Protein AF-A0A442XSM6-F1 (afdb_monomer_lite)

Foldseek 3Di:
DDDVVVVVVVVVVVVVVVPPDPVVVVPCDPVLVVVLVVLVVVLVVLVVQLVVLVVQLVVLQVQLVCCCPVVVHNVSSVVSVVVSVVSVVSNVVSVVSSVVRDHNVVVNVVVVVDVVCPDPDDDDDPDDPPDDDDDDDDDDDDDDDDDDD

Sequence (149 aa):
MSAGVKTKALAAFVRQCLDPLPDAVLIDTHHNQLMRQARRLPWRKADAVTSLARAETAYWQEKSIHAMYVLEDEDKSSAYSDKRMISVDRSRQAVADQIRVPAPDLMAVQMEARIRKGPISADRRGRSRQDHCGGRGVSCSASDHEATS

Structure (mmCIF, N/CA/C/O backbone):
data_AF-A0A442XSM6-F1
#
_entry.id   AF-A0A442XSM6-F1
#
loop_
_atom_site.group_PDB
_atom_site.id
_atom_site.type_symbol
_atom_site.label_atom_id
_atom_site.label_alt_id
_atom_site.label_comp_id
_atom_site.label_asym_id
_atom_site.label_entity_id
_atom_site.label_seq_id
_atom_site.pdbx_PDB_ins_code
_atom_site.Cartn_x
_atom_site.Cartn_y
_atom_site.Cartn_z
_atom_site.occupancy
_atom_site.B_iso_or_equiv
_atom_site.auth_seq_id
_atom_site.auth_comp_id
_atom_site.auth_asym_id
_atom_site.auth_atom_id
_atom_site.pdbx_PDB_model_num
ATOM 1 N N . MET A 1 1 ? -3.680 -20.245 61.392 1.00 48.59 1 MET A N 1
ATOM 2 C CA . MET A 1 1 ? -4.568 -20.440 60.223 1.00 48.59 1 MET A CA 1
ATOM 3 C C . MET A 1 1 ? -3.696 -20.735 59.009 1.00 48.59 1 MET A C 1
ATOM 5 O O . MET A 1 1 ? -3.129 -19.823 58.422 1.00 48.59 1 MET A O 1
ATOM 9 N N . SER A 1 2 ? -3.418 -22.019 58.770 1.00 50.03 2 SER A N 1
ATOM 10 C CA . SER A 1 2 ? -2.245 -22.486 58.019 1.00 50.03 2 SER A CA 1
ATOM 11 C C . SER A 1 2 ? -2.594 -22.951 56.601 1.00 50.03 2 SER A C 1
ATOM 13 O O . SER A 1 2 ? -3.729 -23.337 56.341 1.00 50.03 2 SER A O 1
ATOM 15 N N . ALA A 1 3 ? -1.600 -22.856 55.708 1.00 58.31 3 ALA A N 1
ATOM 16 C CA . ALA A 1 3 ? -1.428 -23.391 54.343 1.00 58.31 3 ALA A CA 1
ATOM 17 C C . ALA A 1 3 ? -2.656 -23.861 53.523 1.00 58.31 3 ALA A C 1
ATOM 19 O O . ALA A 1 3 ? -2.806 -23.426 52.384 1.00 58.31 3 ALA A O 1
ATOM 20 N N . GLY A 1 4 ? -3.543 -24.694 54.074 1.00 57.12 4 GLY A N 1
ATOM 21 C CA . GLY A 1 4 ? -4.758 -25.206 53.427 1.00 57.12 4 GLY A CA 1
ATOM 22 C C . GLY A 1 4 ? -5.783 -24.139 53.014 1.00 57.12 4 GLY A C 1
ATOM 23 O O . GLY A 1 4 ? -6.522 -24.333 52.052 1.00 57.12 4 GLY A O 1
ATOM 24 N N . VAL A 1 5 ? -5.823 -22.987 53.696 1.00 63.50 5 VAL A N 1
ATOM 25 C CA . VAL A 1 5 ? -6.666 -21.844 53.279 1.00 63.50 5 VAL A CA 1
ATOM 26 C C . VAL A 1 5 ? -6.083 -21.163 52.034 1.00 63.50 5 VAL A C 1
ATOM 28 O O . VAL A 1 5 ? -6.824 -20.775 51.134 1.00 63.50 5 VAL A O 1
ATOM 31 N N . LYS A 1 6 ? -4.748 -21.079 51.942 1.00 71.44 6 LYS A N 1
ATOM 32 C CA . LYS A 1 6 ? -4.040 -20.451 50.815 1.00 71.44 6 LYS A CA 1
ATOM 33 C C . LYS A 1 6 ? -4.121 -21.303 49.547 1.00 71.44 6 LYS A C 1
ATOM 35 O O . LYS A 1 6 ? -4.309 -20.754 48.468 1.00 71.44 6 LYS A O 1
ATOM 40 N N . THR A 1 7 ? -4.051 -22.631 49.665 1.00 74.06 7 THR A N 1
ATOM 41 C CA . THR A 1 7 ? -4.222 -23.542 48.519 1.00 74.06 7 THR A CA 1
ATOM 42 C C . THR A 1 7 ? -5.651 -23.550 47.985 1.00 74.06 7 THR A C 1
ATOM 44 O O . THR A 1 7 ? -5.835 -23.553 46.773 1.00 74.06 7 THR A O 1
ATOM 47 N N . LYS A 1 8 ? -6.668 -23.476 48.854 1.00 79.31 8 LYS A N 1
ATOM 48 C CA . LYS A 1 8 ? -8.070 -23.332 48.421 1.00 79.31 8 LYS A CA 1
ATOM 49 C C . LYS A 1 8 ? -8.333 -21.994 47.727 1.00 79.31 8 LYS A C 1
ATOM 51 O O . LYS A 1 8 ? -9.000 -21.978 46.700 1.00 79.31 8 LYS A O 1
ATOM 56 N N . ALA A 1 9 ? -7.779 -20.897 48.248 1.00 82.25 9 ALA A N 1
ATOM 57 C CA . ALA A 1 9 ? -7.890 -19.579 47.623 1.00 82.25 9 ALA A CA 1
ATOM 58 C C . ALA A 1 9 ? -7.193 -19.526 46.252 1.00 82.25 9 ALA A C 1
ATOM 60 O O . ALA A 1 9 ? -7.761 -19.007 45.297 1.00 82.25 9 ALA A O 1
ATOM 61 N N . LEU A 1 10 ? -6.003 -20.126 46.129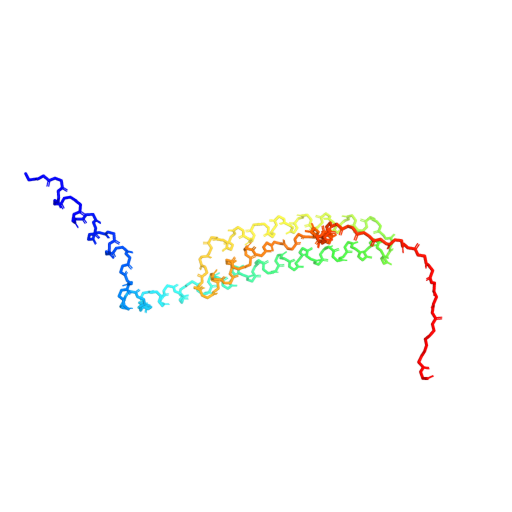 1.00 80.69 10 LEU A N 1
ATOM 62 C CA . LEU A 1 10 ? -5.288 -20.237 44.856 1.00 80.69 10 LEU A CA 1
ATOM 63 C C . LEU A 1 10 ? -6.057 -21.099 43.847 1.00 80.69 10 LEU A C 1
ATOM 65 O O . LEU A 1 10 ? -6.195 -20.709 42.695 1.00 80.69 10 LEU A O 1
ATOM 69 N N . ALA A 1 11 ? -6.583 -22.250 44.272 1.00 83.44 11 ALA A N 1
ATOM 70 C CA . ALA A 1 11 ? -7.375 -23.117 43.406 1.00 83.44 11 ALA A CA 1
ATOM 71 C C . ALA A 1 11 ? -8.663 -22.428 42.932 1.00 83.44 11 ALA A C 1
ATOM 73 O O . ALA A 1 11 ? -9.019 -22.559 41.767 1.00 83.44 11 ALA A O 1
ATOM 74 N N . ALA A 1 12 ? -9.333 -21.666 43.803 1.00 83.62 12 ALA A N 1
ATOM 75 C CA . ALA A 1 12 ? -10.496 -20.863 43.431 1.00 83.62 12 ALA A CA 1
ATOM 76 C C . ALA A 1 12 ? -10.128 -19.758 42.431 1.00 83.62 12 ALA A C 1
ATOM 78 O O . ALA A 1 12 ? -10.827 -19.592 41.441 1.00 83.62 12 ALA A O 1
ATOM 79 N N . PHE A 1 13 ? -9.003 -19.070 42.638 1.00 81.56 13 PHE A N 1
ATOM 80 C CA . PHE A 1 13 ? -8.498 -18.060 41.709 1.00 81.56 13 PHE A CA 1
ATOM 81 C C . PHE A 1 13 ? -8.160 -18.652 40.335 1.00 81.56 13 PHE A C 1
ATOM 83 O O . PHE A 1 13 ? -8.632 -18.154 39.321 1.00 81.56 13 PHE A O 1
ATOM 90 N N . VAL A 1 14 ? -7.404 -19.755 40.291 1.00 82.06 14 VAL A N 1
ATOM 91 C CA . VAL A 1 14 ? -7.069 -20.449 39.036 1.00 82.06 14 VAL A CA 1
ATOM 92 C C . VAL A 1 14 ? -8.337 -20.907 38.321 1.00 82.06 14 VAL A C 1
ATOM 94 O O . VAL A 1 14 ? -8.447 -20.745 37.113 1.00 82.06 14 VAL A O 1
ATOM 97 N N . ARG A 1 15 ? -9.317 -21.430 39.060 1.00 79.88 15 ARG A N 1
ATOM 98 C CA . ARG A 1 15 ? -10.604 -21.849 38.502 1.00 79.88 15 ARG A CA 1
ATOM 99 C C . ARG A 1 15 ? -11.388 -20.661 37.943 1.00 79.88 15 ARG A C 1
ATOM 101 O O . ARG A 1 15 ? -11.869 -20.753 36.830 1.00 79.88 15 ARG A O 1
ATOM 108 N N . GLN A 1 16 ? -11.382 -19.523 38.632 1.00 78.00 16 GLN A N 1
ATOM 109 C CA . GLN A 1 16 ? -12.012 -18.283 38.178 1.00 78.00 16 GLN A CA 1
ATOM 110 C C . GLN A 1 16 ? -11.310 -17.658 36.958 1.00 78.00 16 GLN A C 1
ATOM 112 O O . GLN A 1 16 ? -11.959 -17.022 36.136 1.00 78.00 16 GLN A O 1
ATOM 117 N N . CYS A 1 17 ? -9.995 -17.849 36.806 1.00 72.62 17 CYS A N 1
ATOM 118 C CA . CYS A 1 17 ? -9.260 -17.458 35.598 1.00 72.62 17 CYS A CA 1
ATOM 119 C C . CYS A 1 17 ? -9.518 -18.389 34.404 1.00 72.62 17 CYS A C 1
ATOM 121 O O . CYS A 1 17 ? -9.279 -17.991 33.266 1.00 72.62 17 CYS A O 1
ATOM 123 N N . LEU A 1 18 ? -9.940 -19.628 34.666 1.00 78.62 18 LEU A N 1
ATOM 124 C CA . LEU A 1 18 ? -10.245 -20.642 33.654 1.00 78.62 18 LEU A CA 1
ATOM 125 C C . LEU A 1 18 ? -11.746 -20.753 33.359 1.00 78.62 18 LEU A C 1
ATOM 127 O O . LEU A 1 18 ? -12.116 -21.398 32.378 1.00 78.62 18 LEU A O 1
ATOM 131 N N . ASP A 1 19 ? -12.596 -20.144 34.188 1.00 77.69 19 ASP A N 1
ATOM 132 C CA . ASP A 1 19 ? -14.028 -20.070 33.944 1.00 77.69 19 ASP A CA 1
ATOM 133 C C . ASP A 1 19 ? -14.272 -19.254 32.666 1.00 77.69 19 ASP A C 1
ATOM 135 O O . ASP A 1 19 ? -13.663 -18.192 32.473 1.00 77.69 19 ASP A O 1
ATOM 139 N N . PRO A 1 20 ? -15.137 -19.743 31.761 1.00 68.00 20 PRO A N 1
ATOM 140 C CA . PRO A 1 20 ? -15.454 -19.019 30.544 1.00 68.00 20 PRO A CA 1
ATOM 141 C C . PRO A 1 20 ? -16.005 -17.642 30.911 1.00 68.00 20 PRO A C 1
ATOM 143 O O . PRO A 1 20 ? -16.858 -17.513 31.793 1.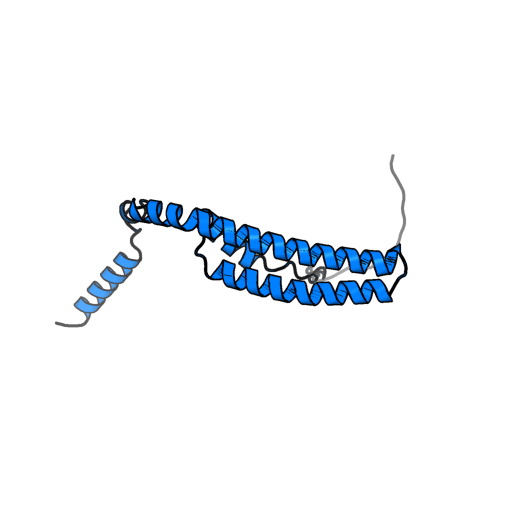00 68.00 20 PRO A O 1
ATOM 146 N N . LEU A 1 21 ? -15.496 -16.608 30.234 1.00 64.75 21 LEU A N 1
ATOM 147 C CA . LEU A 1 21 ? -15.994 -15.250 30.408 1.00 64.75 21 LEU A CA 1
ATOM 148 C C . LEU A 1 21 ? -17.516 -15.249 30.216 1.00 64.75 21 LEU A C 1
ATOM 150 O O . LEU A 1 21 ? -17.992 -15.801 29.223 1.00 64.75 21 LEU A O 1
ATOM 154 N N . PRO A 1 22 ? -18.280 -14.645 31.142 1.00 65.81 22 PRO A N 1
ATOM 155 C CA . PRO A 1 22 ? -19.727 -14.604 31.020 1.00 65.81 22 PRO A CA 1
ATOM 156 C C . PRO A 1 22 ? -20.110 -13.880 29.729 1.00 65.81 22 PRO A C 1
ATOM 158 O O . PRO A 1 22 ? -19.503 -12.860 29.393 1.00 65.81 22 PRO A O 1
ATOM 161 N N . ASP A 1 23 ? -21.141 -14.375 29.040 1.00 57.25 23 ASP A N 1
ATOM 162 C CA . ASP A 1 23 ? -21.560 -13.875 27.724 1.00 57.25 23 ASP A CA 1
ATOM 163 C C . ASP A 1 23 ? -21.731 -12.354 27.698 1.00 57.25 23 ASP A C 1
ATOM 165 O O . ASP A 1 23 ? -21.367 -11.719 26.720 1.00 57.25 23 ASP A O 1
ATOM 169 N N . ALA A 1 24 ? -22.170 -11.737 28.799 1.00 59.22 24 ALA A N 1
ATOM 170 C CA . ALA A 1 24 ? -22.305 -10.285 28.932 1.00 59.22 24 ALA A CA 1
ATOM 171 C C . ALA A 1 24 ? -21.001 -9.484 28.723 1.00 59.22 24 ALA A C 1
ATOM 173 O O . ALA A 1 24 ? -21.061 -8.322 28.331 1.00 59.22 24 ALA A O 1
ATOM 174 N N . VAL A 1 25 ? -19.833 -10.088 28.964 1.00 56.66 25 VAL A N 1
ATOM 175 C CA . VAL A 1 25 ? -18.507 -9.504 28.679 1.00 56.66 25 VAL A CA 1
ATOM 176 C C . VAL A 1 25 ? -18.090 -9.760 27.225 1.00 56.66 25 VAL A C 1
ATOM 178 O O . VAL A 1 25 ? -17.307 -8.999 26.659 1.00 56.66 25 VAL A O 1
ATOM 181 N N . LEU A 1 26 ? -18.645 -10.805 26.606 1.00 57.28 26 LEU A N 1
ATOM 182 C CA . LEU A 1 26 ? -18.510 -11.113 25.181 1.00 57.28 26 LEU A CA 1
ATOM 183 C C . LEU A 1 26 ? -19.511 -10.323 24.315 1.00 57.28 26 LEU A C 1
ATOM 185 O O . LEU A 1 26 ? -19.344 -10.261 23.096 1.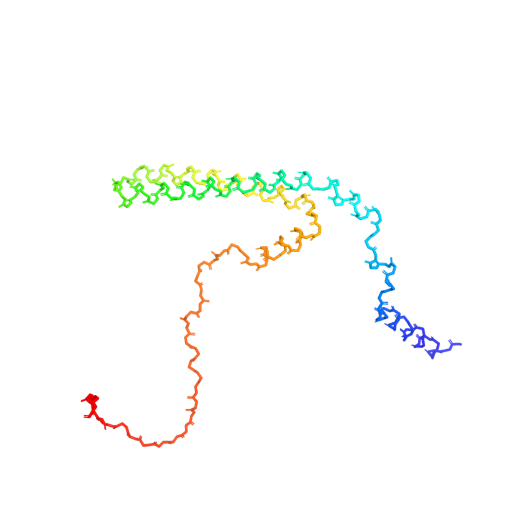00 57.28 26 LEU A O 1
ATOM 189 N N . ILE A 1 27 ? -20.528 -9.698 24.924 1.00 62.97 27 ILE A N 1
ATOM 190 C CA . ILE A 1 27 ? -21.431 -8.775 24.239 1.00 62.97 27 ILE A CA 1
ATOM 191 C C . ILE A 1 27 ? -20.635 -7.531 23.862 1.00 62.97 27 ILE A C 1
ATOM 193 O O . ILE A 1 27 ? -20.100 -6.798 24.694 1.00 62.97 27 ILE A O 1
ATOM 197 N N . ASP A 1 28 ? -20.601 -7.291 22.561 1.00 64.94 28 ASP A N 1
ATOM 198 C CA . ASP A 1 28 ? -20.145 -6.067 21.940 1.00 64.94 28 ASP A CA 1
ATOM 199 C C . ASP A 1 28 ? -20.861 -4.858 22.560 1.00 64.94 28 ASP A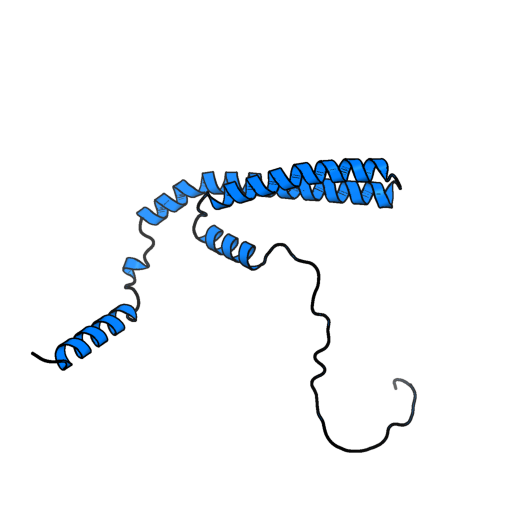 C 1
ATOM 201 O O . ASP A 1 28 ? -22.001 -4.531 22.228 1.00 64.94 28 ASP A O 1
ATOM 205 N N . THR A 1 29 ? -20.215 -4.238 23.547 1.00 72.38 29 THR A N 1
ATOM 206 C CA . THR A 1 29 ? -20.805 -3.112 24.267 1.00 72.38 29 THR A CA 1
ATOM 207 C C . THR A 1 29 ? -21.101 -1.967 23.297 1.00 72.38 29 THR A C 1
ATOM 209 O O . THR A 1 29 ? -20.356 -1.726 22.346 1.00 72.38 29 THR A O 1
ATOM 212 N N . HIS A 1 30 ? -22.154 -1.189 23.563 1.00 73.75 30 HIS A N 1
ATOM 213 C CA . HIS A 1 30 ? -22.457 0.021 22.785 1.00 73.75 30 HIS A CA 1
ATOM 214 C C . HIS A 1 30 ? -21.227 0.948 22.655 1.00 73.75 30 HIS A C 1
ATOM 216 O O . HIS A 1 30 ? -20.995 1.558 21.612 1.00 73.75 30 HIS A O 1
ATOM 222 N N . HIS A 1 31 ? -20.369 0.977 23.680 1.00 76.88 31 HIS A N 1
ATOM 223 C CA . HIS A 1 31 ? -19.077 1.657 23.643 1.00 76.88 31 HIS A CA 1
ATOM 224 C C . HIS A 1 31 ? -18.137 1.113 22.548 1.00 76.88 31 HIS A C 1
ATOM 226 O O . HIS A 1 31 ? -17.614 1.891 21.749 1.00 76.88 31 HIS A O 1
ATOM 232 N N . ASN A 1 32 ? -17.958 -0.207 22.450 1.00 75.06 32 ASN A N 1
ATOM 233 C CA . ASN A 1 32 ? -17.126 -0.843 21.420 1.00 75.06 32 ASN A CA 1
ATOM 234 C C . ASN A 1 32 ? -17.662 -0.590 20.001 1.00 75.06 32 ASN A C 1
ATOM 236 O O . ASN A 1 32 ? -16.888 -0.410 19.054 1.00 75.06 32 ASN A O 1
ATOM 240 N N . GLN A 1 33 ? -18.984 -0.513 19.839 1.00 77.38 33 GLN A N 1
ATOM 241 C CA . GLN A 1 33 ? -19.617 -0.127 18.577 1.00 77.38 33 GLN A CA 1
ATOM 242 C C . GLN A 1 33 ? -19.299 1.318 18.182 1.00 77.38 33 GLN A C 1
ATOM 244 O O . GLN A 1 33 ? -18.859 1.559 17.052 1.00 77.38 33 GLN A O 1
ATOM 249 N N . LEU A 1 34 ? -19.443 2.267 19.108 1.00 80.94 34 LEU A N 1
ATOM 250 C CA . LEU A 1 34 ? -19.099 3.670 18.871 1.00 80.94 34 LEU A CA 1
ATOM 251 C C . LEU A 1 34 ? -17.608 3.848 18.555 1.00 80.94 34 LEU A C 1
ATOM 253 O O . LEU A 1 34 ? -17.257 4.552 17.606 1.00 80.94 34 LEU A O 1
ATOM 257 N N . MET A 1 35 ? -16.724 3.153 19.275 1.00 79.31 35 MET A N 1
ATOM 258 C CA . MET A 1 35 ? -15.280 3.210 19.027 1.00 79.31 35 MET A CA 1
ATOM 259 C C . MET A 1 35 ? -14.906 2.673 17.640 1.00 79.31 35 MET A C 1
ATOM 261 O O . MET A 1 35 ? -14.072 3.269 16.953 1.00 79.31 35 MET A O 1
ATOM 265 N N . ARG A 1 36 ? -15.546 1.595 17.170 1.00 78.19 36 ARG A N 1
ATOM 266 C CA . ARG A 1 36 ? -15.343 1.090 15.801 1.00 78.19 36 ARG A CA 1
ATOM 267 C C . ARG A 1 36 ? -15.838 2.066 14.740 1.00 78.19 36 ARG A C 1
ATOM 269 O O . ARG A 1 36 ? -15.151 2.264 13.737 1.00 78.19 36 ARG A O 1
ATOM 276 N N . GLN A 1 37 ? -16.996 2.691 14.951 1.00 80.88 37 GLN A N 1
ATOM 277 C CA . GLN A 1 37 ? -17.519 3.705 14.031 1.00 80.88 37 GLN A CA 1
ATOM 278 C C . GLN A 1 37 ? -16.580 4.912 13.941 1.00 80.88 37 GLN A C 1
ATOM 280 O O . GLN A 1 37 ? -16.225 5.320 12.833 1.00 80.88 37 GLN A O 1
ATOM 285 N N . ALA A 1 38 ? -16.101 5.412 15.082 1.00 83.69 38 ALA A N 1
ATOM 286 C CA . ALA A 1 38 ? -15.161 6.528 15.143 1.00 83.69 38 ALA A CA 1
ATOM 287 C C . ALA A 1 38 ? -13.832 6.220 14.425 1.00 83.69 38 ALA A C 1
ATOM 289 O O . ALA A 1 38 ? -13.287 7.073 13.726 1.00 83.69 38 ALA A O 1
ATOM 290 N N . ARG A 1 39 ? -13.323 4.983 14.535 1.00 84.69 39 ARG A N 1
ATOM 291 C CA . ARG A 1 39 ? -12.058 4.551 13.905 1.00 84.69 39 ARG A CA 1
ATOM 292 C C . ARG A 1 39 ? -12.171 4.253 12.410 1.00 84.69 39 ARG A C 1
ATOM 294 O O . ARG A 1 39 ? -11.162 4.267 11.707 1.00 84.69 39 ARG A O 1
ATOM 301 N N . ARG A 1 40 ? -13.378 4.004 11.892 1.00 84.75 40 ARG A N 1
ATOM 302 C CA . ARG A 1 40 ? -13.596 3.544 10.510 1.00 84.75 40 ARG A CA 1
ATOM 303 C C . ARG A 1 40 ? -13.068 4.516 9.454 1.00 84.75 40 ARG A C 1
ATOM 305 O O . ARG A 1 40 ? -12.424 4.074 8.505 1.00 84.75 40 ARG A O 1
ATOM 312 N N . LEU A 1 41 ? -13.362 5.811 9.580 1.00 87.62 41 LEU A N 1
ATOM 313 C CA . LEU A 1 41 ? -12.923 6.817 8.603 1.00 87.62 41 LEU A CA 1
ATOM 314 C C . LEU A 1 41 ? -11.405 7.067 8.663 1.00 87.62 41 LEU A C 1
ATOM 316 O O . LEU A 1 41 ? -10.770 6.967 7.609 1.00 87.62 41 LEU A O 1
ATOM 320 N N . PRO A 1 42 ? -10.796 7.303 9.846 1.00 89.38 42 PRO A N 1
ATOM 321 C CA . PRO A 1 42 ? -9.342 7.398 9.972 1.00 89.38 42 PRO A CA 1
ATOM 322 C C . PRO A 1 42 ? -8.612 6.176 9.410 1.00 89.38 42 PRO A C 1
ATOM 324 O O . PRO A 1 42 ? -7.659 6.332 8.648 1.00 89.38 42 PRO A O 1
ATOM 327 N N . TRP A 1 43 ? -9.098 4.968 9.715 1.00 88.25 43 TRP A N 1
ATOM 328 C CA . TRP A 1 43 ? -8.507 3.726 9.219 1.00 88.25 43 TRP A CA 1
ATOM 329 C C . TRP A 1 43 ? -8.557 3.625 7.696 1.00 88.25 43 TRP A C 1
ATOM 331 O O . TRP A 1 43 ? -7.539 3.353 7.069 1.00 88.25 43 TRP A O 1
ATOM 341 N N . ARG A 1 44 ? -9.716 3.891 7.078 1.00 89.69 44 ARG A N 1
ATOM 342 C CA . ARG A 1 44 ? -9.853 3.866 5.611 1.00 89.69 44 ARG A CA 1
ATOM 343 C C . ARG A 1 44 ? -8.920 4.856 4.927 1.00 89.69 44 ARG A C 1
ATOM 345 O O . ARG A 1 44 ? -8.367 4.538 3.881 1.00 89.69 44 ARG A O 1
ATOM 352 N N . LYS A 1 45 ? -8.741 6.045 5.510 1.00 92.50 45 LYS A N 1
ATOM 353 C CA . LYS A 1 45 ? -7.812 7.044 4.979 1.00 92.50 45 LYS A CA 1
ATOM 354 C C . LYS A 1 45 ? -6.372 6.539 5.045 1.00 92.50 45 LYS A C 1
ATOM 356 O O . LYS A 1 45 ? -5.669 6.620 4.044 1.00 92.50 45 LYS A O 1
ATOM 361 N N . ALA A 1 46 ? -5.956 6.001 6.191 1.00 91.19 46 ALA A N 1
ATOM 362 C CA . ALA A 1 46 ? -4.619 5.439 6.349 1.00 91.19 46 ALA A CA 1
ATOM 363 C C . ALA A 1 46 ? -4.381 4.272 5.376 1.00 91.19 46 ALA A C 1
ATOM 365 O O . ALA A 1 46 ? -3.385 4.273 4.663 1.00 91.19 46 ALA A O 1
ATOM 366 N N . ASP A 1 47 ? -5.335 3.345 5.262 1.00 90.38 47 ASP A N 1
ATOM 367 C CA . ASP A 1 47 ? -5.249 2.204 4.343 1.00 90.38 47 ASP A CA 1
ATOM 368 C C . ASP A 1 47 ? -5.157 2.636 2.873 1.00 90.38 47 ASP A C 1
ATOM 370 O O . ASP A 1 47 ? -4.326 2.117 2.129 1.00 90.38 47 ASP A O 1
ATOM 374 N N . ALA A 1 48 ? -5.931 3.645 2.462 1.00 93.31 48 ALA A N 1
ATOM 375 C CA . ALA A 1 48 ? -5.848 4.203 1.114 1.00 93.31 48 ALA A CA 1
ATOM 376 C C . ALA A 1 48 ? -4.470 4.822 0.824 1.00 93.31 48 ALA A C 1
ATOM 378 O O . ALA A 1 48 ? -3.898 4.571 -0.236 1.00 93.31 48 ALA A O 1
ATOM 379 N N . VAL A 1 49 ? -3.910 5.586 1.769 1.00 94.12 49 VAL A N 1
ATOM 380 C CA . VAL A 1 49 ? -2.573 6.190 1.633 1.00 94.12 49 VAL A CA 1
ATOM 381 C C . VAL A 1 49 ? -1.496 5.110 1.536 1.00 94.12 49 VAL A C 1
ATOM 383 O O . VAL A 1 49 ? -0.637 5.170 0.657 1.00 94.12 49 VAL A O 1
ATOM 386 N N . THR A 1 50 ? -1.556 4.083 2.384 1.00 93.69 50 THR A N 1
ATOM 387 C CA . THR A 1 50 ? -0.599 2.973 2.334 1.00 93.69 50 THR A CA 1
ATOM 388 C C . THR A 1 50 ? -0.737 2.163 1.046 1.00 93.69 50 THR A C 1
ATOM 390 O O . THR A 1 50 ? 0.272 1.764 0.462 1.00 93.69 50 THR A O 1
ATOM 393 N N . SER A 1 51 ? -1.962 1.939 0.564 1.00 92.94 51 SER A N 1
ATOM 394 C CA . SER A 1 51 ? -2.211 1.266 -0.714 1.00 92.94 51 SER A CA 1
ATOM 395 C C . SER A 1 51 ? -1.638 2.056 -1.891 1.00 92.94 51 SER A C 1
ATOM 397 O O . SER A 1 51 ? -1.006 1.464 -2.765 1.00 92.94 51 SER A O 1
ATOM 399 N N . LEU A 1 52 ? -1.810 3.381 -1.899 1.00 95.25 52 LEU A N 1
ATOM 400 C CA . LEU A 1 52 ? -1.237 4.255 -2.922 1.00 95.25 52 LEU A CA 1
ATOM 401 C C . LEU A 1 52 ? 0.294 4.179 -2.921 1.00 95.25 52 LEU A C 1
ATOM 403 O O . LEU A 1 52 ? 0.890 3.936 -3.965 1.00 95.25 52 LEU A O 1
ATOM 407 N N . ALA A 1 53 ? 0.933 4.294 -1.755 1.00 94.25 53 ALA A N 1
ATOM 408 C CA . ALA A 1 53 ? 2.393 4.253 -1.657 1.00 94.25 53 ALA A CA 1
ATOM 409 C C . ALA A 1 53 ? 2.989 2.904 -2.120 1.00 94.25 53 ALA A C 1
ATOM 411 O O . ALA A 1 53 ? 4.066 2.854 -2.724 1.00 94.25 53 ALA A O 1
ATOM 412 N N . ARG A 1 54 ? 2.267 1.797 -1.889 1.00 92.31 54 ARG A N 1
ATOM 413 C CA . ARG A 1 54 ? 2.628 0.477 -2.433 1.00 92.31 54 ARG A CA 1
ATOM 414 C C . ARG A 1 54 ? 2.502 0.436 -3.952 1.00 92.31 54 ARG A C 1
ATOM 416 O O . ARG A 1 54 ? 3.413 -0.057 -4.612 1.00 92.31 54 ARG A O 1
ATOM 423 N N . ALA A 1 55 ? 1.404 0.960 -4.494 1.00 95.25 55 ALA A N 1
ATOM 424 C CA . ALA A 1 55 ? 1.177 1.011 -5.934 1.00 95.25 55 ALA A CA 1
ATOM 425 C C . ALA A 1 55 ? 2.230 1.872 -6.649 1.00 95.25 55 ALA A C 1
ATOM 427 O O . ALA A 1 55 ? 2.751 1.455 -7.676 1.00 95.25 55 ALA A O 1
ATOM 428 N N . GLU A 1 56 ? 2.610 3.020 -6.081 1.00 95.38 56 GLU A N 1
ATOM 429 C CA . GLU A 1 56 ? 3.693 3.862 -6.610 1.00 95.38 56 GLU A CA 1
ATOM 430 C C . GLU A 1 56 ? 5.032 3.117 -6.650 1.00 95.38 56 GLU A C 1
ATOM 432 O O . GLU A 1 56 ? 5.745 3.162 -7.651 1.00 95.38 56 GLU A O 1
ATOM 437 N N . THR A 1 57 ? 5.363 2.391 -5.579 1.00 95.00 57 THR A N 1
ATOM 438 C CA . THR A 1 57 ? 6.608 1.612 -5.512 1.00 95.00 57 THR A CA 1
ATOM 439 C C . THR A 1 57 ? 6.632 0.492 -6.550 1.00 95.00 57 THR A C 1
ATOM 441 O O . THR A 1 57 ? 7.653 0.292 -7.210 1.00 95.00 57 THR A O 1
ATOM 444 N N . ALA A 1 58 ? 5.507 -0.205 -6.731 1.00 95.50 58 ALA A N 1
ATOM 445 C CA . ALA A 1 58 ? 5.359 -1.216 -7.773 1.00 95.50 58 ALA A CA 1
ATOM 446 C C . ALA A 1 58 ? 5.470 -0.593 -9.172 1.00 95.50 58 ALA A C 1
ATOM 448 O O . ALA A 1 58 ? 6.225 -1.085 -10.001 1.00 95.50 58 ALA A O 1
ATOM 449 N N . TYR A 1 59 ? 4.802 0.535 -9.413 1.00 96.81 59 TYR A N 1
ATOM 450 C CA . TYR A 1 59 ? 4.858 1.243 -10.690 1.00 96.81 59 TYR A CA 1
ATOM 451 C C . TYR A 1 59 ? 6.294 1.590 -11.105 1.00 96.81 59 TYR A C 1
ATOM 453 O O . TYR A 1 59 ? 6.679 1.336 -12.246 1.00 96.81 59 TYR A O 1
ATOM 461 N N . TRP A 1 60 ? 7.108 2.127 -10.190 1.00 97.19 60 TRP A N 1
ATOM 462 C CA . TRP A 1 60 ? 8.500 2.456 -10.509 1.00 97.19 60 TRP A CA 1
ATOM 463 C C . TRP A 1 60 ? 9.365 1.222 -10.756 1.00 97.19 60 TRP A C 1
ATOM 465 O O . TRP A 1 60 ? 10.219 1.260 -11.638 1.00 97.19 60 TRP A O 1
ATOM 475 N N . GLN A 1 61 ? 9.116 0.128 -10.035 1.00 95.56 61 GLN A N 1
ATOM 476 C CA . GLN A 1 61 ? 9.791 -1.145 -10.275 1.00 95.56 61 GLN A CA 1
ATOM 477 C C . GLN A 1 61 ? 9.461 -1.715 -11.660 1.00 95.56 61 GLN A C 1
ATOM 479 O O . GLN A 1 61 ? 10.360 -2.115 -12.395 1.00 95.56 61 GLN A O 1
ATOM 484 N N . GLU A 1 62 ? 8.188 -1.706 -12.052 1.00 97.50 62 GLU A N 1
ATOM 485 C CA . GLU A 1 62 ? 7.785 -2.162 -13.385 1.00 97.50 62 GLU A CA 1
ATOM 486 C C . GLU A 1 62 ? 8.366 -1.259 -14.481 1.00 97.50 62 GLU A C 1
ATOM 488 O O . GLU A 1 62 ? 8.837 -1.739 -15.511 1.00 97.50 62 GLU A O 1
ATOM 493 N N . LYS A 1 63 ? 8.420 0.060 -14.250 1.00 97.69 63 LYS A N 1
ATOM 494 C CA . LYS A 1 63 ? 9.062 1.003 -15.176 1.00 97.69 63 LYS A CA 1
ATOM 495 C C . LYS A 1 63 ? 10.562 0.764 -15.324 1.00 97.69 63 LYS A C 1
ATOM 497 O O . LYS A 1 63 ? 11.045 0.842 -16.451 1.00 97.69 63 LYS A O 1
ATOM 502 N N . SER A 1 64 ? 11.289 0.467 -14.243 1.00 97.25 64 SER A N 1
ATOM 503 C CA . SER A 1 64 ? 12.722 0.154 -14.337 1.00 97.25 64 SER A CA 1
ATOM 504 C C . SER A 1 64 ? 12.960 -1.149 -15.099 1.00 97.25 64 SER A C 1
ATOM 506 O O . SER A 1 64 ? 13.807 -1.192 -15.985 1.00 97.25 64 SER A O 1
ATOM 508 N N . ILE A 1 65 ? 12.160 -2.189 -14.832 1.00 97.31 65 ILE A N 1
ATOM 509 C CA . ILE A 1 65 ? 12.240 -3.475 -15.547 1.00 97.31 65 ILE A CA 1
ATOM 510 C C . ILE A 1 65 ? 11.950 -3.270 -17.039 1.00 97.31 65 ILE A C 1
ATOM 512 O O . ILE A 1 65 ? 12.714 -3.726 -17.885 1.00 97.31 65 ILE A O 1
ATOM 516 N N . HIS A 1 66 ? 10.892 -2.531 -17.376 1.00 97.00 66 HIS A N 1
ATOM 517 C CA . HIS A 1 66 ? 10.560 -2.223 -18.764 1.00 97.00 66 HIS A CA 1
ATOM 518 C C . HIS A 1 66 ? 11.670 -1.421 -19.459 1.00 97.00 66 HIS A C 1
ATOM 520 O O . HIS A 1 66 ? 12.015 -1.709 -20.601 1.00 97.00 66 HIS A O 1
ATOM 526 N N . ALA A 1 67 ? 12.236 -0.408 -18.801 1.00 97.50 67 ALA A N 1
ATOM 527 C CA . ALA A 1 67 ? 13.334 0.367 -19.376 1.00 97.50 67 ALA A CA 1
ATOM 528 C C . ALA A 1 67 ? 14.561 -0.512 -19.657 1.00 97.50 67 ALA A C 1
ATOM 530 O O . ALA A 1 67 ? 15.096 -0.452 -20.757 1.00 97.50 67 ALA A O 1
ATOM 531 N N . MET A 1 68 ? 14.930 -1.380 -18.713 1.00 97.31 68 MET A N 1
ATOM 532 C CA . MET A 1 68 ? 16.080 -2.273 -18.846 1.00 97.31 68 MET A CA 1
ATOM 533 C C . MET A 1 68 ? 15.893 -3.333 -19.939 1.00 97.31 68 MET A C 1
ATOM 535 O O . MET A 1 68 ? 16.783 -3.529 -20.753 1.00 97.31 68 MET A O 1
ATOM 539 N N . TYR A 1 69 ? 14.754 -4.033 -19.955 1.00 96.88 69 TYR A N 1
ATOM 540 C CA . TYR A 1 69 ? 14.599 -5.252 -20.765 1.00 96.88 69 TYR A CA 1
ATOM 541 C C . TYR A 1 69 ? 13.772 -5.080 -22.038 1.00 96.88 69 TYR A C 1
ATOM 543 O O . TYR A 1 69 ? 13.850 -5.927 -22.920 1.00 96.88 69 TYR A O 1
ATOM 551 N N . VAL A 1 70 ? 12.946 -4.034 -22.132 1.00 97.06 70 VAL A N 1
ATOM 552 C CA . VAL A 1 70 ? 12.117 -3.778 -23.325 1.00 97.06 70 VAL A CA 1
ATOM 553 C C . VAL A 1 70 ? 12.700 -2.650 -24.161 1.00 97.06 70 VAL A C 1
ATOM 555 O O . VAL A 1 70 ? 12.676 -2.720 -25.384 1.00 97.06 70 VAL A O 1
ATOM 558 N N . LEU A 1 71 ? 13.194 -1.595 -23.509 1.00 96.75 71 LEU A N 1
ATOM 559 C CA . LEU A 1 71 ? 13.791 -0.448 -24.197 1.00 96.75 71 LEU A CA 1
ATOM 560 C C . LEU A 1 71 ? 15.316 -0.525 -24.287 1.00 96.75 71 LEU A C 1
ATOM 562 O O . LEU A 1 71 ? 15.891 0.300 -24.988 1.00 96.75 71 LEU A O 1
ATOM 566 N N . GLU A 1 72 ? 15.940 -1.468 -23.570 1.00 96.56 72 GLU A N 1
ATOM 567 C CA . GLU A 1 72 ? 17.401 -1.619 -23.475 1.00 96.56 72 GLU A CA 1
ATOM 568 C C . GLU A 1 72 ? 18.104 -0.306 -23.073 1.00 96.56 72 GLU A C 1
ATOM 570 O O . GLU A 1 72 ? 19.210 0.005 -23.505 1.00 96.56 72 GLU A O 1
ATOM 575 N N . ASP A 1 73 ? 17.433 0.487 -22.230 1.00 97.31 73 ASP A N 1
ATOM 576 C CA . ASP A 1 73 ? 17.871 1.806 -21.776 1.00 97.31 73 ASP A CA 1
ATOM 577 C C . ASP A 1 73 ? 18.222 1.747 -20.282 1.00 97.31 73 ASP A C 1
ATOM 579 O O . ASP A 1 73 ? 17.369 1.895 -19.392 1.00 97.31 73 ASP A O 1
ATOM 583 N N . GLU A 1 74 ? 19.501 1.480 -20.015 1.00 95.81 74 GLU A N 1
ATOM 584 C CA . GLU A 1 74 ? 20.046 1.331 -18.664 1.00 95.81 74 GLU A CA 1
ATOM 585 C C . GLU A 1 74 ? 20.007 2.647 -17.873 1.00 95.81 74 GLU A C 1
ATOM 587 O O . GLU A 1 74 ? 19.639 2.642 -16.694 1.00 95.81 74 GLU A O 1
ATOM 592 N N . ASP A 1 75 ? 20.265 3.783 -18.525 1.00 96.62 75 ASP A N 1
ATOM 593 C CA . ASP A 1 75 ? 20.222 5.104 -17.893 1.00 96.62 75 ASP A CA 1
ATOM 594 C C . ASP A 1 75 ? 18.808 5.433 -17.392 1.00 96.62 75 ASP A C 1
ATOM 596 O O . ASP A 1 75 ? 18.615 5.856 -16.244 1.00 96.62 75 ASP A O 1
ATOM 600 N N . LYS A 1 76 ? 17.776 5.181 -18.213 1.00 95.62 76 LYS A N 1
ATOM 601 C CA . LYS A 1 76 ? 16.378 5.348 -17.784 1.00 95.62 76 LYS A CA 1
ATOM 602 C C . LYS A 1 76 ? 15.988 4.357 -16.700 1.00 95.62 76 LYS A C 1
ATOM 604 O O . LYS A 1 76 ? 15.250 4.732 -15.786 1.00 95.62 76 LYS A O 1
ATOM 609 N N . SER A 1 77 ? 16.452 3.111 -16.787 1.00 96.44 77 SER A N 1
ATOM 610 C CA . SER A 1 77 ? 16.208 2.110 -15.747 1.00 96.44 77 SER A CA 1
ATOM 611 C C . SER A 1 77 ? 16.763 2.564 -14.397 1.00 96.44 77 SER A C 1
ATOM 613 O O . SER A 1 77 ? 16.033 2.559 -13.400 1.00 96.44 77 SER A O 1
ATOM 615 N N . SER A 1 78 ? 18.005 3.056 -14.384 1.00 96.06 78 SER A N 1
ATOM 616 C CA . SER A 1 78 ? 18.659 3.614 -13.201 1.00 96.06 78 SER A CA 1
ATOM 617 C C . SER A 1 78 ? 17.871 4.800 -12.632 1.00 96.06 78 SER A C 1
ATOM 619 O O . SER A 1 78 ? 17.481 4.792 -11.463 1.00 96.06 78 SER A O 1
ATOM 621 N N . ALA A 1 79 ? 17.467 5.750 -13.483 1.00 96.81 79 ALA A N 1
ATOM 622 C CA . ALA A 1 79 ? 16.657 6.895 -13.062 1.00 96.81 79 ALA A CA 1
ATOM 623 C C . ALA A 1 79 ? 15.282 6.501 -12.474 1.00 96.81 79 ALA A C 1
ATOM 625 O O . ALA A 1 79 ? 14.759 7.177 -11.582 1.00 96.81 79 ALA A O 1
ATOM 626 N N . TYR A 1 80 ? 14.651 5.427 -12.963 1.00 96.62 80 TYR A N 1
ATOM 627 C CA . TYR A 1 80 ? 13.420 4.894 -12.365 1.00 96.62 80 TYR A CA 1
ATOM 628 C C . TYR A 1 80 ? 13.679 4.157 -11.048 1.00 96.62 80 TYR A C 1
ATOM 630 O O . TYR A 1 80 ? 12.863 4.263 -10.129 1.00 96.62 80 TYR A O 1
ATOM 638 N N . SER A 1 81 ? 14.817 3.472 -10.924 1.00 93.69 81 SER A N 1
ATOM 639 C CA . SER A 1 81 ? 15.259 2.856 -9.671 1.00 93.69 81 SER A CA 1
ATOM 640 C C . SER A 1 81 ? 15.461 3.902 -8.567 1.00 93.69 81 SER A C 1
ATOM 642 O O . SER A 1 81 ? 14.963 3.728 -7.452 1.00 93.69 81 SER A O 1
ATOM 644 N N . ASP A 1 82 ? 16.060 5.051 -8.883 1.00 94.69 82 ASP A N 1
ATOM 645 C CA . ASP A 1 82 ? 16.210 6.158 -7.929 1.00 94.69 82 ASP A CA 1
ATOM 646 C C . ASP A 1 82 ? 14.851 6.701 -7.462 1.00 94.69 82 ASP A C 1
ATOM 648 O O . ASP A 1 82 ? 14.612 6.910 -6.268 1.00 94.69 82 ASP A O 1
ATOM 652 N N . LYS A 1 83 ? 13.894 6.856 -8.387 1.00 94.44 83 LYS A N 1
ATOM 653 C CA . LYS A 1 83 ? 12.515 7.255 -8.046 1.00 94.44 83 LYS A CA 1
ATOM 654 C C . LYS A 1 83 ? 11.818 6.225 -7.162 1.00 94.44 83 LYS A C 1
ATOM 656 O O . LYS A 1 83 ? 11.080 6.607 -6.250 1.00 94.44 83 LYS A O 1
ATOM 661 N N . ARG A 1 84 ? 12.076 4.934 -7.387 1.00 94.31 84 ARG A N 1
ATOM 662 C CA . ARG A 1 84 ? 11.588 3.851 -6.527 1.00 94.31 84 ARG A CA 1
ATOM 663 C C . ARG A 1 84 ? 12.154 3.971 -5.114 1.00 94.31 84 ARG A C 1
ATOM 665 O O . ARG A 1 84 ? 11.415 3.766 -4.158 1.00 94.31 84 ARG A O 1
ATOM 672 N N . MET A 1 85 ? 13.427 4.323 -4.947 1.00 92.69 85 MET A N 1
ATOM 673 C CA . MET A 1 85 ? 14.006 4.508 -3.610 1.00 92.69 85 MET A CA 1
ATOM 674 C C . MET A 1 85 ? 13.281 5.610 -2.826 1.00 92.69 85 MET A C 1
ATOM 676 O O . MET A 1 85 ? 12.906 5.399 -1.673 1.00 92.69 85 MET A O 1
ATOM 680 N N . ILE A 1 86 ? 12.955 6.727 -3.483 1.00 91.44 86 ILE A N 1
ATOM 681 C CA . ILE A 1 86 ? 12.163 7.810 -2.878 1.00 91.44 86 ILE A CA 1
ATOM 682 C C . ILE A 1 86 ? 10.745 7.329 -2.509 1.00 91.44 86 ILE A C 1
ATOM 684 O O . ILE A 1 86 ? 10.216 7.688 -1.452 1.00 91.44 86 ILE A O 1
ATOM 688 N N . SER A 1 87 ? 10.106 6.504 -3.349 1.00 91.75 87 SER A N 1
ATOM 689 C CA . SER A 1 87 ? 8.766 5.976 -3.055 1.00 91.75 87 SER A CA 1
ATOM 690 C C . SER A 1 87 ? 8.769 4.940 -1.925 1.00 91.75 87 SER A C 1
ATOM 692 O O . SER A 1 87 ? 7.803 4.868 -1.166 1.00 91.75 87 SER A O 1
ATOM 694 N N . VAL A 1 88 ? 9.853 4.173 -1.763 1.00 92.38 88 VAL A N 1
ATOM 695 C CA . VAL A 1 88 ? 10.015 3.218 -0.655 1.00 92.38 88 VAL A CA 1
ATOM 696 C C . VAL A 1 88 ? 9.982 3.938 0.689 1.00 92.38 88 VAL A C 1
ATOM 698 O O . VAL A 1 88 ? 9.281 3.485 1.595 1.00 92.38 88 VAL A O 1
ATOM 701 N N . ASP A 1 89 ? 10.668 5.072 0.828 1.00 90.25 89 ASP A N 1
ATOM 702 C CA . ASP A 1 89 ? 10.660 5.829 2.085 1.00 90.25 89 ASP A CA 1
ATOM 703 C C . ASP A 1 89 ? 9.275 6.407 2.398 1.00 90.25 89 ASP A C 1
ATOM 705 O O . ASP A 1 89 ? 8.797 6.305 3.532 1.00 90.25 89 ASP A O 1
ATOM 709 N N . ARG A 1 90 ? 8.553 6.889 1.379 1.00 89.50 90 ARG A N 1
ATOM 710 C CA . ARG A 1 90 ? 7.139 7.278 1.525 1.00 89.50 90 ARG A CA 1
ATOM 711 C C . ARG A 1 90 ? 6.259 6.099 1.932 1.00 89.50 90 ARG A C 1
ATOM 713 O O . ARG A 1 90 ? 5.402 6.247 2.800 1.00 89.50 90 ARG A O 1
ATOM 720 N N . SER A 1 91 ? 6.486 4.918 1.359 1.00 91.69 91 SER A N 1
ATOM 721 C CA . SER A 1 91 ? 5.764 3.703 1.737 1.00 91.69 91 SER A CA 1
ATOM 722 C C . SER A 1 91 ? 6.055 3.288 3.176 1.00 91.69 91 SER A C 1
ATOM 724 O O . SER A 1 91 ? 5.134 2.857 3.869 1.00 91.69 91 SER A O 1
ATOM 726 N N . ARG A 1 92 ? 7.299 3.409 3.650 1.00 91.56 92 ARG A N 1
ATOM 727 C CA . ARG A 1 92 ? 7.661 3.124 5.047 1.00 91.56 92 ARG A CA 1
ATOM 728 C C . ARG A 1 92 ? 6.941 4.067 6.001 1.00 91.56 92 ARG A C 1
ATOM 730 O O . ARG A 1 92 ? 6.350 3.601 6.974 1.00 91.56 92 ARG A O 1
ATOM 737 N N . GLN A 1 93 ? 6.923 5.359 5.682 1.00 91.81 93 GLN A N 1
ATOM 738 C CA . GLN A 1 93 ? 6.206 6.358 6.467 1.00 91.81 93 GLN A CA 1
ATOM 739 C C . GLN A 1 93 ? 4.696 6.079 6.492 1.00 91.81 93 GLN A C 1
ATOM 741 O O . GLN A 1 93 ? 4.101 6.026 7.564 1.00 91.81 93 GLN A O 1
ATOM 746 N N . ALA A 1 94 ? 4.086 5.793 5.338 1.00 90.69 94 ALA A N 1
ATOM 747 C CA . ALA A 1 94 ? 2.665 5.464 5.249 1.00 90.69 94 ALA A CA 1
ATOM 748 C C . ALA A 1 94 ? 2.292 4.200 6.045 1.00 90.69 94 ALA A C 1
ATOM 750 O O . ALA A 1 94 ? 1.213 4.132 6.628 1.00 90.69 94 ALA A O 1
ATOM 751 N N . VAL A 1 95 ? 3.172 3.193 6.091 1.00 89.19 95 VAL A N 1
ATOM 752 C CA . VAL A 1 95 ? 2.979 2.003 6.937 1.00 89.19 95 VAL A CA 1
ATOM 753 C C . VAL A 1 95 ? 3.094 2.362 8.419 1.00 89.19 95 VAL A C 1
ATOM 755 O O . VAL A 1 95 ? 2.255 1.931 9.207 1.00 89.19 95 VAL A O 1
ATOM 758 N N . ALA A 1 96 ? 4.087 3.167 8.805 1.00 89.81 96 ALA A N 1
ATOM 759 C CA . ALA A 1 96 ? 4.243 3.619 10.187 1.00 89.81 96 ALA A CA 1
ATOM 760 C C . ALA A 1 96 ? 3.013 4.405 10.669 1.00 89.81 96 ALA A C 1
ATOM 762 O O . ALA A 1 96 ? 2.529 4.182 11.779 1.00 89.81 96 ALA A O 1
ATOM 763 N N . ASP A 1 97 ? 2.466 5.272 9.819 1.00 87.88 97 ASP A N 1
ATOM 764 C CA . ASP A 1 97 ? 1.258 6.035 10.122 1.00 87.88 97 ASP A CA 1
ATOM 765 C C . ASP A 1 97 ? 0.012 5.146 10.174 1.00 87.88 97 ASP A C 1
ATOM 767 O O . ASP A 1 97 ? -0.818 5.320 11.063 1.00 87.88 97 ASP A O 1
ATOM 771 N N . GLN A 1 98 ? -0.094 4.130 9.312 1.00 87.00 98 GLN A N 1
ATOM 772 C CA . GLN A 1 98 ? -1.183 3.153 9.383 1.00 87.00 98 GLN A CA 1
ATOM 773 C C . GLN A 1 98 ? -1.146 2.327 10.675 1.00 87.00 98 GLN A C 1
ATOM 775 O O . GLN A 1 98 ? -2.198 2.088 11.261 1.00 87.00 98 GLN A O 1
ATOM 780 N N . ILE A 1 99 ? 0.037 1.934 11.161 1.00 84.69 99 ILE A N 1
ATOM 781 C CA . ILE A 1 99 ? 0.190 1.198 12.431 1.00 84.69 99 ILE A CA 1
ATOM 782 C C . ILE A 1 99 ? -0.320 2.021 13.624 1.00 84.69 99 ILE A C 1
ATOM 784 O O . ILE A 1 99 ? -0.863 1.460 14.574 1.00 84.69 99 ILE A O 1
ATOM 788 N N . ARG A 1 100 ? -0.187 3.352 13.574 1.00 84.12 100 ARG A N 1
ATOM 789 C CA . ARG A 1 100 ? -0.683 4.258 14.624 1.00 84.12 100 ARG A CA 1
ATOM 790 C C . ARG A 1 100 ? -2.206 4.404 14.627 1.00 84.12 100 ARG A C 1
ATOM 792 O O . ARG A 1 100 ? -2.758 4.878 15.618 1.00 84.12 100 ARG A O 1
ATOM 799 N N . VAL A 1 101 ? -2.889 4.025 13.545 1.00 82.06 101 VAL A N 1
ATOM 800 C CA . VAL A 1 101 ? -4.348 4.115 13.443 1.00 82.06 101 VAL A CA 1
ATOM 801 C C . VAL A 1 101 ? -4.956 2.761 13.812 1.00 82.06 101 VAL A C 1
ATOM 803 O O . VAL A 1 101 ? -4.817 1.806 13.053 1.00 82.06 101 VAL A O 1
ATOM 806 N N . PRO A 1 102 ? -5.656 2.639 14.952 1.00 72.75 102 PRO A N 1
ATOM 807 C CA . PRO A 1 102 ? -6.227 1.363 15.354 1.00 72.75 102 PRO A CA 1
ATOM 808 C C . PRO A 1 102 ? -7.313 0.917 14.367 1.00 72.75 102 PRO A C 1
ATOM 810 O O . PRO A 1 102 ? -8.306 1.620 14.150 1.00 72.75 102 PRO A O 1
ATOM 813 N N . ALA A 1 103 ? -7.127 -0.266 13.784 1.00 71.00 103 ALA A N 1
ATOM 814 C CA . ALA A 1 103 ? -8.073 -0.860 12.853 1.00 71.00 103 ALA A CA 1
ATOM 815 C C . ALA A 1 103 ? -9.403 -1.218 13.552 1.00 71.00 103 ALA A C 1
ATOM 817 O O . ALA A 1 103 ? -9.391 -1.663 14.701 1.00 71.00 103 ALA A O 1
ATOM 818 N N . PRO A 1 104 ? -10.564 -1.063 12.887 1.00 70.50 104 PRO A N 1
ATOM 819 C CA . PRO A 1 104 ? -11.821 -1.630 13.372 1.00 70.50 104 PRO A CA 1
ATOM 820 C C . PRO A 1 104 ? -11.723 -3.163 13.375 1.00 70.50 104 PRO A C 1
ATOM 822 O O . PRO A 1 104 ? -11.263 -3.721 12.385 1.00 70.50 104 PRO A O 1
ATOM 825 N N . ASP A 1 105 ? -12.163 -3.837 14.438 1.00 67.94 105 ASP A N 1
ATOM 826 C CA . ASP A 1 105 ? -11.899 -5.253 14.779 1.00 67.94 105 ASP A CA 1
ATOM 827 C C . ASP A 1 105 ? -11.777 -6.260 13.613 1.00 67.94 105 ASP A C 1
ATOM 829 O O . ASP A 1 105 ? -10.807 -7.011 13.551 1.00 67.94 105 ASP A O 1
ATOM 833 N N . LEU A 1 106 ? -12.682 -6.259 12.625 1.00 62.06 106 LEU A N 1
ATOM 834 C CA . LEU A 1 106 ? -12.575 -7.150 11.451 1.00 62.06 106 LEU A CA 1
ATOM 835 C C . LEU A 1 106 ? -11.335 -6.870 10.583 1.00 62.06 106 LEU A C 1
ATOM 837 O O . LEU A 1 106 ? -10.707 -7.788 10.060 1.00 62.06 106 LEU A O 1
ATOM 841 N N . MET A 1 107 ? -10.976 -5.599 10.425 1.00 60.12 107 MET A N 1
ATOM 842 C CA . MET A 1 107 ? -9.769 -5.168 9.721 1.00 60.12 107 MET A CA 1
ATOM 843 C C . MET A 1 107 ? -8.517 -5.343 10.582 1.00 60.12 107 MET A C 1
ATOM 845 O O . MET A 1 107 ? -7.451 -5.561 10.019 1.00 60.12 107 MET A O 1
ATOM 849 N N . ALA A 1 108 ? -8.629 -5.297 11.916 1.00 58.97 108 ALA A N 1
ATOM 850 C CA . ALA A 1 108 ? -7.519 -5.599 12.824 1.00 58.97 108 ALA A CA 1
ATOM 851 C C . ALA A 1 108 ? -7.082 -7.064 12.683 1.00 58.97 108 ALA A C 1
ATOM 853 O O . ALA A 1 108 ? -5.901 -7.335 12.477 1.00 58.97 108 ALA A O 1
ATOM 854 N N . VAL A 1 109 ? -8.042 -7.995 12.646 1.00 58.81 109 VAL A N 1
ATOM 855 C CA . VAL A 1 109 ? -7.784 -9.422 12.377 1.00 58.81 109 VAL A CA 1
ATOM 856 C C . VAL A 1 109 ? -7.165 -9.625 10.989 1.00 58.81 109 VAL A C 1
ATOM 858 O O . VAL A 1 109 ? -6.213 -10.390 10.828 1.00 58.81 109 VAL A O 1
ATOM 861 N N . GLN A 1 110 ? -7.650 -8.909 9.968 1.00 64.94 110 GLN A N 1
ATOM 862 C CA . GLN A 1 110 ? -7.061 -8.969 8.625 1.00 64.94 110 GLN A CA 1
ATOM 863 C C . GLN A 1 110 ? -5.661 -8.342 8.555 1.00 64.94 110 GLN A C 1
ATOM 865 O O . GLN A 1 110 ? -4.808 -8.844 7.823 1.00 64.94 110 GLN A O 1
ATOM 870 N N . MET A 1 111 ? -5.401 -7.266 9.299 1.00 61.59 111 MET A N 1
ATOM 871 C CA . MET A 1 111 ? -4.090 -6.627 9.394 1.00 61.59 111 MET A CA 1
ATOM 872 C C . MET A 1 111 ? -3.098 -7.545 10.103 1.00 61.59 111 MET A C 1
ATOM 874 O O . MET A 1 111 ? -2.013 -7.761 9.572 1.00 61.59 111 MET A O 1
ATOM 878 N N . GLU A 1 112 ? -3.478 -8.157 11.226 1.00 60.75 112 GLU A N 1
ATOM 879 C CA . GLU A 1 112 ? -2.672 -9.191 11.876 1.00 60.75 112 GLU A CA 1
ATOM 880 C C . GLU A 1 112 ? -2.368 -10.340 10.915 1.00 60.75 112 GLU A C 1
ATOM 882 O O . GLU A 1 112 ? -1.220 -10.764 10.803 1.00 60.75 112 GLU A O 1
ATOM 887 N N . ALA A 1 113 ? -3.364 -10.809 10.159 1.00 64.19 113 ALA A N 1
ATOM 888 C CA . ALA A 1 113 ? -3.152 -11.839 9.151 1.00 64.19 113 ALA A CA 1
ATOM 889 C C . ALA A 1 113 ? -2.183 -11.382 8.042 1.00 64.19 113 ALA A C 1
ATOM 891 O O . ALA A 1 113 ? -1.363 -12.177 7.590 1.00 64.19 113 ALA A O 1
ATOM 892 N N . ARG A 1 114 ? -2.234 -10.114 7.610 1.00 64.56 114 ARG A N 1
ATOM 893 C CA . ARG A 1 114 ? -1.299 -9.539 6.623 1.00 64.56 114 ARG A CA 1
ATOM 894 C C . ARG A 1 114 ? 0.118 -9.381 7.184 1.00 64.56 114 ARG A C 1
ATOM 896 O O . ARG A 1 114 ? 1.066 -9.703 6.479 1.00 64.56 114 ARG A O 1
ATOM 903 N N . ILE A 1 115 ? 0.267 -8.937 8.432 1.00 66.38 115 ILE A N 1
ATOM 904 C CA . ILE A 1 115 ? 1.564 -8.827 9.121 1.00 66.38 115 ILE A CA 1
ATOM 905 C C . ILE A 1 115 ? 2.188 -10.217 9.282 1.00 66.38 115 ILE A C 1
ATOM 907 O O . ILE A 1 115 ? 3.351 -10.404 8.939 1.00 66.38 115 ILE A O 1
ATOM 911 N N . ARG A 1 116 ? 1.405 -11.210 9.730 1.00 57.72 116 ARG A N 1
ATOM 912 C CA . ARG A 1 116 ? 1.858 -12.606 9.882 1.00 57.72 116 ARG A CA 1
ATOM 913 C C . ARG A 1 116 ? 2.253 -13.251 8.555 1.00 57.72 116 ARG A C 1
ATOM 915 O O . ARG A 1 116 ? 3.143 -14.092 8.540 1.00 57.72 116 ARG A O 1
ATOM 922 N N . LYS A 1 117 ? 1.607 -12.868 7.449 1.00 63.94 117 LYS A N 1
ATOM 923 C CA . LYS A 1 117 ? 1.969 -13.332 6.099 1.00 63.94 117 LYS A CA 1
ATOM 924 C C . LYS A 1 117 ? 3.264 -12.706 5.572 1.00 63.94 117 LYS A C 1
ATOM 926 O O . LYS A 1 117 ? 3.814 -13.238 4.614 1.00 63.94 117 LYS A O 1
ATOM 931 N N . GLY A 1 118 ? 3.758 -11.641 6.208 1.00 45.69 118 GLY A N 1
ATOM 932 C CA . GLY A 1 118 ? 4.946 -10.908 5.784 1.00 45.69 118 GLY A CA 1
ATOM 933 C C . GLY A 1 118 ? 4.805 -10.288 4.384 1.00 45.69 118 GLY A C 1
ATOM 934 O O . GLY A 1 118 ? 3.863 -10.582 3.642 1.00 45.69 118 GLY A O 1
ATOM 935 N N . PRO A 1 119 ? 5.735 -9.408 3.973 1.00 47.53 119 PRO A N 1
ATOM 936 C CA . PRO A 1 119 ? 5.981 -9.238 2.548 1.00 47.53 119 PRO A CA 1
ATOM 937 C C . PRO A 1 119 ? 6.399 -10.612 2.016 1.00 47.53 119 PRO A C 1
ATOM 939 O O . PRO A 1 119 ? 7.191 -11.287 2.669 1.00 47.53 119 PRO A O 1
ATOM 942 N N . ILE A 1 120 ? 5.845 -11.043 0.881 1.00 48.22 120 ILE A N 1
ATOM 943 C CA . ILE A 1 120 ? 6.240 -12.284 0.207 1.00 48.22 120 ILE A CA 1
ATOM 944 C C . ILE A 1 120 ? 7.749 -12.198 -0.043 1.00 48.22 120 ILE A C 1
ATOM 946 O O . ILE A 1 120 ? 8.206 -11.582 -1.002 1.00 48.22 120 ILE A O 1
ATOM 950 N N . SER A 1 121 ? 8.531 -12.761 0.875 1.00 39.38 121 SER A N 1
ATOM 951 C CA . SER A 1 121 ? 9.937 -13.028 0.678 1.00 39.38 121 SER A CA 1
ATOM 952 C C . SER A 1 121 ? 9.984 -14.207 -0.271 1.00 39.38 121 SER A C 1
ATOM 954 O O . SER A 1 121 ? 9.548 -15.311 0.068 1.00 39.38 121 SER A O 1
ATOM 956 N N . ALA A 1 122 ? 10.475 -13.931 -1.472 1.00 44.66 122 ALA A N 1
ATOM 957 C CA . ALA A 1 122 ? 10.985 -14.943 -2.363 1.00 44.66 122 ALA A CA 1
ATOM 958 C C . ALA A 1 122 ? 11.840 -15.953 -1.579 1.00 44.66 122 ALA A C 1
ATOM 960 O O . ALA A 1 122 ? 12.641 -15.580 -0.725 1.00 44.66 122 ALA A O 1
ATOM 961 N N . ASP A 1 123 ? 11.654 -17.217 -1.941 1.00 41.25 123 ASP A N 1
ATOM 962 C CA . ASP A 1 123 ? 12.618 -18.295 -1.771 1.00 41.25 123 ASP A CA 1
ATOM 963 C C . ASP A 1 123 ? 12.886 -18.822 -0.344 1.00 41.25 123 ASP A C 1
ATOM 965 O O . ASP A 1 123 ? 13.636 -18.262 0.453 1.00 41.25 123 ASP A O 1
ATOM 969 N N . ARG A 1 124 ? 12.302 -19.992 -0.049 1.00 35.62 124 ARG A N 1
ATOM 970 C CA . ARG A 1 124 ? 13.039 -21.229 0.291 1.00 35.62 124 ARG A CA 1
ATOM 971 C C . ARG A 1 124 ? 12.089 -22.282 0.855 1.00 35.62 124 ARG A C 1
ATOM 973 O O . ARG A 1 124 ? 11.706 -22.214 2.024 1.00 35.62 124 ARG A O 1
ATOM 980 N N . ARG A 1 125 ? 11.819 -23.315 0.046 1.00 38.25 125 ARG A N 1
ATOM 981 C CA . ARG A 1 125 ? 11.975 -24.751 0.391 1.00 38.25 125 ARG A CA 1
ATOM 982 C C . ARG A 1 125 ? 11.285 -25.665 -0.632 1.00 38.25 125 ARG A C 1
ATOM 984 O O . ARG A 1 125 ? 10.455 -26.496 -0.294 1.00 38.25 125 ARG A O 1
ATOM 991 N N . GLY A 1 126 ? 11.735 -25.584 -1.882 1.00 30.95 126 GLY A N 1
ATOM 992 C CA . GLY A 1 126 ? 11.883 -26.773 -2.717 1.00 30.95 126 GLY A CA 1
ATOM 993 C C . GLY A 1 126 ? 13.244 -27.397 -2.415 1.00 30.95 126 GLY A C 1
ATOM 994 O O . GLY A 1 126 ? 14.199 -27.204 -3.157 1.00 30.95 126 GLY A O 1
ATOM 995 N N . ARG A 1 127 ? 13.385 -28.061 -1.266 1.00 36.84 127 ARG A N 1
ATOM 996 C CA . ARG A 1 127 ? 14.510 -28.970 -1.034 1.00 36.84 127 ARG A CA 1
ATOM 997 C C . ARG A 1 127 ? 13.951 -30.200 -0.340 1.00 36.84 127 ARG A C 1
ATOM 999 O O . ARG A 1 127 ? 13.497 -30.138 0.799 1.00 36.84 127 ARG A O 1
ATOM 1006 N N . SER A 1 128 ? 13.888 -31.249 -1.145 1.00 36.44 128 SER A N 1
ATOM 1007 C CA . SER A 1 128 ? 13.399 -32.592 -0.881 1.00 36.44 128 SER A CA 1
ATOM 1008 C C . SER A 1 128 ? 13.661 -33.065 0.547 1.00 36.44 128 SER A C 1
ATOM 1010 O O . SER A 1 128 ? 14.811 -33.253 0.947 1.00 36.44 128 SER A O 1
ATOM 1012 N N . ARG A 1 129 ? 12.584 -33.361 1.278 1.00 35.12 129 ARG A N 1
ATOM 1013 C CA . ARG A 1 129 ? 12.614 -34.442 2.262 1.00 35.12 129 ARG A CA 1
ATOM 1014 C C . ARG A 1 129 ? 12.725 -35.750 1.482 1.00 35.12 129 ARG A C 1
ATOM 1016 O O . ARG A 1 129 ? 11.724 -36.282 1.017 1.00 35.12 129 ARG A O 1
ATOM 1023 N N . GLN A 1 130 ? 13.955 -36.215 1.284 1.00 35.94 130 GLN A N 1
ATOM 1024 C CA . GLN A 1 130 ? 14.208 -37.647 1.190 1.00 35.94 130 GLN A CA 1
ATOM 1025 C C . GLN A 1 130 ? 14.055 -38.196 2.605 1.00 35.94 130 GLN A C 1
ATOM 1027 O O . GLN A 1 130 ? 14.997 -38.189 3.384 1.00 35.94 130 GLN A O 1
ATOM 1032 N N . ASP A 1 131 ? 12.844 -38.630 2.920 1.00 33.84 131 ASP A N 1
ATOM 1033 C CA . ASP A 1 131 ? 12.610 -39.641 3.935 1.00 33.84 131 ASP A CA 1
ATOM 1034 C C . ASP A 1 131 ? 11.913 -40.775 3.194 1.00 33.84 131 ASP A C 1
ATOM 1036 O O . ASP A 1 131 ? 10.755 -40.608 2.829 1.00 33.84 131 ASP A O 1
ATOM 1040 N N . HIS A 1 132 ? 12.600 -41.892 2.943 1.00 33.97 132 HIS A N 1
ATOM 1041 C CA . HIS A 1 132 ? 12.048 -43.225 3.198 1.00 33.97 132 HIS A CA 1
ATOM 1042 C C . HIS A 1 132 ? 13.100 -44.336 3.047 1.00 33.97 132 HIS A C 1
ATOM 1044 O O . HIS A 1 132 ? 13.695 -44.532 1.993 1.00 33.97 132 HIS A O 1
ATOM 1050 N N . CYS A 1 133 ? 13.218 -45.075 4.155 1.00 31.33 133 CYS A N 1
ATOM 1051 C CA . CYS A 1 133 ? 13.466 -46.512 4.262 1.00 31.33 133 CYS A CA 1
ATOM 1052 C C . CYS A 1 133 ? 14.884 -47.034 3.990 1.00 31.33 133 CYS A C 1
ATOM 1054 O O . CYS A 1 133 ? 15.320 -47.244 2.863 1.00 31.33 133 CYS A O 1
ATOM 1056 N N . GLY A 1 134 ? 15.564 -47.371 5.089 1.00 31.95 134 GLY A N 1
ATOM 1057 C CA . GLY A 1 134 ? 16.663 -48.322 5.067 1.00 31.95 134 GLY A CA 1
ATOM 1058 C C . GLY A 1 134 ? 16.185 -49.761 4.851 1.00 31.95 134 GLY A C 1
ATOM 1059 O O . GLY A 1 134 ? 15.067 -50.123 5.208 1.00 31.95 134 GLY A O 1
ATOM 1060 N N . GLY A 1 135 ? 17.111 -50.590 4.369 1.00 29.97 135 GLY A N 1
ATOM 1061 C CA . GLY A 1 135 ? 17.153 -52.009 4.711 1.00 29.97 135 GLY A CA 1
ATOM 1062 C C . GLY A 1 135 ? 16.776 -53.003 3.614 1.00 29.97 135 GLY A C 1
ATOM 1063 O O . GLY A 1 135 ? 15.643 -53.453 3.557 1.00 29.97 135 GLY A O 1
ATOM 1064 N N . ARG A 1 136 ? 17.827 -53.494 2.943 1.00 34.31 136 ARG A N 1
ATOM 1065 C CA . ARG A 1 136 ? 17.988 -54.832 2.335 1.00 34.31 136 ARG A CA 1
ATOM 1066 C C . ARG A 1 136 ? 17.288 -55.107 0.999 1.00 34.31 136 ARG A C 1
ATOM 1068 O O . ARG A 1 136 ? 16.104 -55.395 0.944 1.00 34.31 136 ARG A O 1
ATOM 1075 N N . GLY A 1 137 ? 18.142 -55.292 -0.008 1.00 31.38 137 GLY A N 1
ATOM 1076 C CA . GLY A 1 137 ? 18.032 -56.434 -0.910 1.00 31.38 137 GLY A CA 1
ATOM 1077 C C . GLY A 1 137 ? 17.608 -56.113 -2.337 1.00 31.38 137 GLY A C 1
ATOM 1078 O O . GLY A 1 137 ? 16.496 -55.670 -2.573 1.00 31.38 137 GLY A O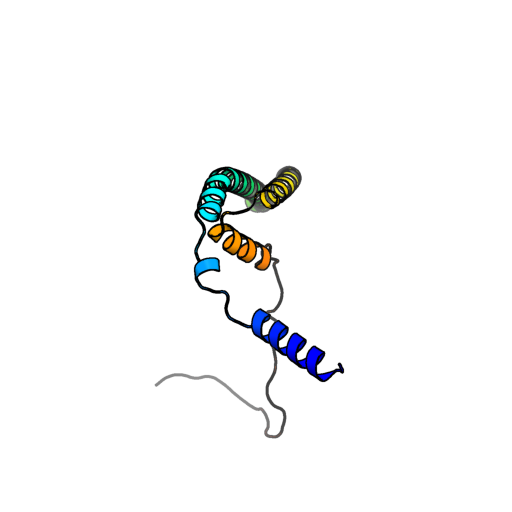 1
ATOM 1079 N N . VAL A 1 138 ? 18.478 -56.537 -3.258 1.00 35.28 138 VAL A N 1
ATOM 1080 C CA . VAL A 1 138 ? 18.203 -56.884 -4.662 1.00 35.28 138 VAL A CA 1
ATOM 1081 C C . VAL A 1 138 ? 18.371 -55.751 -5.690 1.00 35.28 138 VAL A C 1
ATOM 1083 O O . VAL A 1 138 ? 17.476 -54.974 -5.990 1.00 35.28 138 VAL A O 1
ATOM 1086 N N . SER A 1 139 ? 19.606 -55.720 -6.205 1.00 33.66 139 SER A N 1
ATOM 1087 C CA . SER A 1 139 ? 20.052 -55.453 -7.582 1.00 33.66 139 SER A CA 1
ATOM 1088 C C . SER A 1 139 ? 19.119 -54.718 -8.551 1.00 33.66 139 SER A C 1
ATOM 1090 O O . SER A 1 139 ? 18.132 -55.264 -9.036 1.00 33.66 139 SER A O 1
ATOM 1092 N N . CYS A 1 140 ? 19.589 -53.545 -8.976 1.00 29.16 140 CYS A N 1
ATOM 1093 C CA . CYS A 1 140 ? 19.282 -52.936 -10.265 1.00 29.16 140 CYS A CA 1
ATOM 1094 C C . CYS A 1 140 ? 19.749 -53.829 -11.424 1.00 29.16 140 CYS A C 1
ATOM 1096 O O . CYS A 1 140 ? 20.890 -54.293 -11.386 1.00 29.16 140 CYS A O 1
ATOM 1098 N N . SER A 1 141 ? 18.934 -53.970 -12.474 1.00 33.03 141 SER A N 1
ATOM 1099 C CA . SER A 1 141 ? 19.336 -53.793 -13.883 1.00 33.03 141 SER A CA 1
ATOM 1100 C C . SER A 1 141 ? 18.143 -53.928 -14.839 1.00 33.03 141 SER A C 1
ATOM 1102 O O . SER A 1 141 ? 17.455 -54.939 -14.781 1.00 33.03 141 SER A O 1
ATOM 1104 N N . ALA A 1 142 ? 18.045 -52.943 -15.746 1.00 34.22 142 ALA A N 1
ATOM 1105 C CA . ALA A 1 142 ? 17.441 -52.957 -17.091 1.00 34.22 142 ALA A CA 1
ATOM 1106 C C . ALA A 1 142 ? 15.919 -53.204 -17.206 1.00 34.22 142 ALA A C 1
ATOM 1108 O O . ALA A 1 142 ? 15.349 -53.976 -16.455 1.00 34.22 142 ALA A O 1
ATOM 1109 N N . SER A 1 143 ? 15.163 -52.661 -18.155 1.00 36.16 143 SER A N 1
ATOM 1110 C CA . SER A 1 143 ? 15.313 -51.599 -19.152 1.00 36.16 143 SER A CA 1
ATOM 1111 C C . SER A 1 143 ? 13.934 -51.451 -19.822 1.00 36.16 143 SER A C 1
ATOM 1113 O O . SER A 1 143 ? 13.184 -52.418 -19.896 1.00 36.16 143 SER A O 1
ATOM 1115 N N . ASP A 1 144 ? 13.678 -50.250 -20.332 1.00 34.50 144 ASP A N 1
ATOM 1116 C CA . ASP A 1 144 ? 12.888 -49.917 -21.522 1.00 34.50 144 ASP A CA 1
ATOM 1117 C C . ASP A 1 144 ? 11.349 -50.045 -21.590 1.00 34.50 144 ASP A C 1
ATOM 1119 O O . ASP A 1 144 ? 10.690 -50.994 -21.179 1.00 34.50 144 ASP A O 1
ATOM 1123 N N . HIS A 1 145 ? 10.834 -48.963 -22.179 1.00 35.03 145 HIS A N 1
ATOM 1124 C CA . HIS A 1 145 ? 9.530 -48.665 -22.755 1.00 35.03 145 HIS A CA 1
ATOM 1125 C C . HIS A 1 145 ? 8.871 -49.779 -23.585 1.00 35.03 145 HIS A C 1
ATOM 1127 O O . HIS A 1 145 ? 9.524 -50.365 -24.435 1.00 35.03 145 HIS A O 1
ATOM 1133 N N . GLU A 1 146 ? 7.546 -49.928 -23.441 1.00 33.78 146 GLU A N 1
ATOM 1134 C CA . GLU A 1 146 ? 6.489 -49.763 -24.474 1.00 33.78 146 GLU A CA 1
ATOM 1135 C C . GLU A 1 146 ? 5.157 -50.298 -23.897 1.00 33.78 146 GLU A C 1
ATOM 1137 O O . GLU A 1 146 ? 5.115 -51.352 -23.278 1.00 33.78 146 GLU A O 1
ATOM 1142 N N . ALA A 1 147 ? 4.120 -49.471 -23.762 1.00 35.88 147 ALA A N 1
ATOM 1143 C CA . ALA A 1 147 ? 3.085 -49.138 -24.747 1.00 35.88 147 ALA A CA 1
ATOM 1144 C C . ALA A 1 147 ? 1.830 -50.029 -24.633 1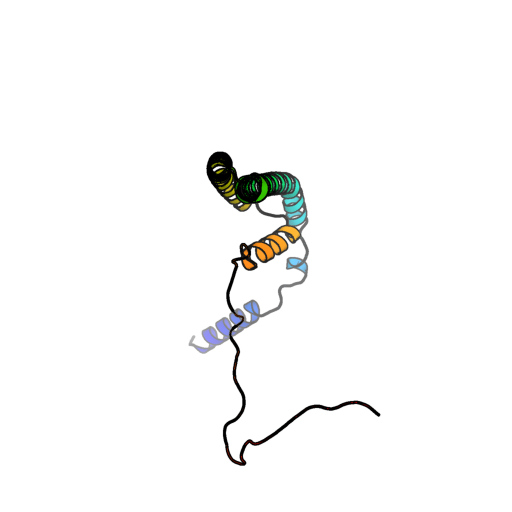.00 35.88 147 ALA A C 1
ATOM 1146 O O . ALA A 1 147 ? 1.860 -51.214 -24.337 1.00 35.88 147 ALA A O 1
ATOM 1147 N N . THR A 1 148 ? 0.708 -49.345 -24.790 1.00 36.59 148 THR A N 1
ATOM 1148 C CA . THR A 1 148 ? -0.691 -49.754 -24.682 1.00 36.59 148 THR A CA 1
ATOM 1149 C C . THR A 1 148 ? -1.155 -50.771 -25.729 1.00 36.59 148 THR A C 1
ATOM 1151 O O . THR A 1 148 ? -0.817 -50.615 -26.899 1.00 36.59 148 THR A O 1
ATOM 1154 N N . SER A 1 149 ? -2.130 -51.590 -25.299 1.00 39.59 149 SER A N 1
ATOM 1155 C CA . SER A 1 149 ? -3.036 -52.504 -26.039 1.00 39.59 149 SER A CA 1
ATOM 1156 C C . SER A 1 149 ? -2.509 -53.892 -26.378 1.00 39.59 149 SER A C 1
ATOM 1158 O O . SER A 1 149 ? -1.530 -53.999 -27.140 1.00 39.59 149 SER A O 1
#

Radius of gyration: 29.72 Å; chains: 1; bounding box: 43×65×86 Å

Secondary structure (DSSP, 8-state):
--THHHHHHHHHHHHHHHSPPPHHHHS--HHHHHHHHHHHHHHHHHHHHHHHHHHHHHHHHHHHHHHHHTS--HHHHHHHHHHHHHHHHHHHHHHHHHHHSPPPHHHHHHHHHHHHH-S------------------------------

pLDDT: mean 72.25, std 22.54, range [29.16, 97.69]